Protein AF-X1K6P7-F1 (afdb_monomer_lite)

Sequence (72 aa):
YGYGLMIFRTVPLLMPKKYNVWGNAGSIGSFMFYHPAMDIHLIGNLNQFRYHGKGIRLMFKIINVLSKCDCS

Radius of gyration: 12.42 Å; chains: 1; bounding box: 26×26×32 Å

Secondary structure (DSSP, 8-state):
--SS-EEE--BTTTB-GGG-EEEEE-TTS-EEEEETTTTEEEEE--S-TT-THHHHHHHHHHHHHHHHH---

Organism: NCBI:txid412755

Structure (mmCIF, N/CA/C/O backbone):
data_AF-X1K6P7-F1
#
_entry.id   AF-X1K6P7-F1
#
loop_
_atom_site.group_PDB
_atom_site.id
_atom_site.type_symbol
_atom_site.label_atom_id
_atom_site.label_alt_id
_atom_site.label_comp_id
_atom_site.label_asym_id
_atom_site.label_entity_id
_atom_site.label_seq_id
_atom_site.pdbx_PDB_ins_code
_atom_site.Cartn_x
_atom_site.Cartn_y
_atom_site.Cartn_z
_atom_site.occupancy
_atom_site.B_iso_or_equiv
_atom_site.auth_seq_id
_atom_site.auth_comp_id
_atom_site.auth_asym_id
_atom_site.auth_atom_id
_atom_site.pdbx_PDB_model_num
ATOM 1 N N . TYR A 1 1 ? -3.489 -14.028 -9.480 1.00 49.25 1 TYR A N 1
ATOM 2 C CA . TYR A 1 1 ? -3.562 -13.249 -10.730 1.00 49.25 1 TYR A CA 1
ATOM 3 C C . TYR A 1 1 ? -4.921 -13.516 -11.355 1.00 49.25 1 TYR A C 1
ATOM 5 O O . TYR A 1 1 ? -5.162 -14.647 -11.733 1.00 49.25 1 TYR A O 1
ATOM 13 N N . GLY A 1 2 ? -5.835 -12.543 -11.355 1.00 57.41 2 GLY A N 1
ATOM 14 C CA . GLY A 1 2 ? -7.191 -12.728 -11.903 1.00 57.41 2 GLY A CA 1
ATOM 15 C C . GLY A 1 2 ? -7.910 -11.416 -12.234 1.00 57.41 2 GLY A C 1
ATOM 16 O O . GLY A 1 2 ? -8.646 -11.365 -13.204 1.00 57.41 2 GLY A O 1
ATOM 17 N N . TYR A 1 3 ? -7.606 -10.330 -11.508 1.00 73.56 3 TYR A N 1
ATOM 18 C CA . TYR A 1 3 ? -8.216 -9.004 -11.725 1.00 73.56 3 TYR A CA 1
ATOM 19 C C . TYR A 1 3 ? -7.206 -7.841 -11.805 1.00 73.56 3 TYR A C 1
ATOM 21 O O . TYR A 1 3 ? -7.587 -6.686 -11.683 1.00 73.56 3 TYR A O 1
ATOM 29 N N . GLY A 1 4 ? -5.902 -8.118 -11.939 1.00 80.00 4 GLY A N 1
ATOM 30 C CA . GLY A 1 4 ? -4.871 -7.061 -11.945 1.00 80.00 4 GLY A CA 1
ATOM 31 C C . GLY A 1 4 ? -4.670 -6.339 -10.602 1.00 80.00 4 GLY A C 1
ATOM 32 O O . GLY A 1 4 ? -3.996 -5.316 -10.554 1.00 80.00 4 GLY A O 1
ATOM 33 N N . LEU A 1 5 ? -5.233 -6.873 -9.513 1.00 86.06 5 LEU A N 1
ATOM 34 C CA . LEU A 1 5 ? -5.123 -6.317 -8.166 1.00 86.06 5 LEU A CA 1
ATOM 35 C C . LEU A 1 5 ? -3.940 -6.927 -7.404 1.00 86.06 5 LEU A C 1
ATOM 37 O O . LEU A 1 5 ? -3.836 -8.148 -7.252 1.00 86.06 5 LEU A O 1
ATOM 41 N N . MET A 1 6 ? -3.082 -6.060 -6.879 1.00 89.62 6 MET A N 1
ATOM 42 C CA . MET A 1 6 ? -2.110 -6.360 -5.836 1.00 89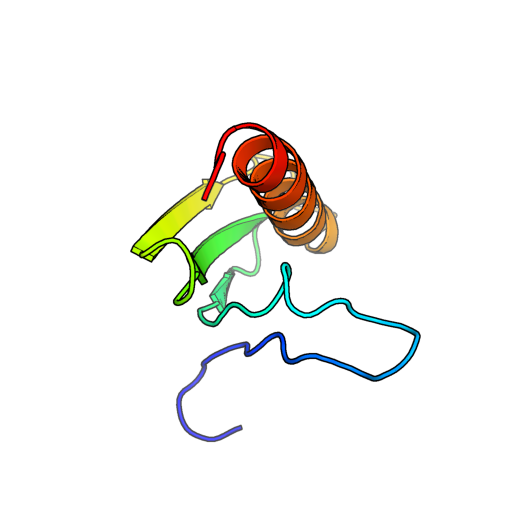.62 6 MET A CA 1
ATOM 43 C C . MET A 1 6 ? -2.819 -6.377 -4.484 1.00 89.62 6 MET A C 1
ATOM 45 O O . MET A 1 6 ? -3.457 -5.400 -4.094 1.00 89.62 6 MET A O 1
ATOM 49 N N . ILE A 1 7 ? -2.695 -7.487 -3.760 1.00 90.69 7 ILE A N 1
ATOM 50 C CA . ILE A 1 7 ? -3.327 -7.669 -2.454 1.00 90.69 7 ILE A CA 1
ATOM 51 C C . ILE A 1 7 ? -2.242 -7.961 -1.426 1.00 90.69 7 ILE A C 1
ATOM 53 O O . ILE A 1 7 ? -1.562 -8.984 -1.492 1.00 90.69 7 ILE A O 1
ATOM 57 N N . PHE A 1 8 ? -2.123 -7.077 -0.449 1.00 90.12 8 PHE A N 1
ATOM 58 C CA . PHE A 1 8 ? -1.320 -7.274 0.742 1.00 90.12 8 PHE A CA 1
ATOM 59 C C . PHE A 1 8 ? -2.218 -7.899 1.810 1.00 90.12 8 PHE A C 1
ATOM 61 O O . PHE A 1 8 ? -3.197 -7.295 2.241 1.00 90.12 8 PHE A O 1
ATOM 68 N N . ARG A 1 9 ? -1.922 -9.143 2.197 1.00 88.00 9 ARG A N 1
ATOM 69 C CA . ARG A 1 9 ? -2.659 -9.893 3.225 1.00 88.00 9 ARG A CA 1
ATOM 70 C C . ARG A 1 9 ? -1.735 -10.306 4.347 1.00 88.00 9 ARG A C 1
ATOM 72 O O . ARG A 1 9 ? -0.584 -10.638 4.096 1.00 88.00 9 ARG A O 1
ATOM 79 N N . THR A 1 10 ? -2.274 -10.358 5.556 1.00 89.69 10 THR A N 1
ATOM 80 C CA . THR A 1 10 ? -1.542 -10.738 6.762 1.00 89.69 10 THR A CA 1
ATOM 81 C C . THR A 1 10 ? -0.795 -12.045 6.548 1.00 89.69 10 THR A C 1
ATOM 83 O O . THR A 1 10 ? -1.399 -13.066 6.224 1.00 89.69 10 THR A O 1
ATOM 86 N N . VAL A 1 11 ? 0.512 -12.004 6.780 1.00 86.69 11 VAL A N 1
ATOM 87 C CA . VAL A 1 11 ? 1.355 -13.193 6.866 1.00 86.69 11 VAL A CA 1
ATOM 88 C C . VAL A 1 11 ? 1.772 -13.296 8.327 1.00 86.69 11 VAL A C 1
ATOM 90 O O . VAL A 1 11 ? 2.367 -12.334 8.826 1.00 86.69 11 VAL A O 1
ATOM 93 N N . PRO A 1 12 ? 1.444 -14.395 9.036 1.00 81.94 12 PRO A N 1
ATOM 94 C CA . PRO A 1 12 ? 1.857 -14.576 10.423 1.00 81.94 12 PRO A CA 1
ATOM 95 C C . PRO A 1 12 ? 3.349 -14.262 10.589 1.00 81.94 12 PRO A C 1
ATOM 97 O O . PRO A 1 12 ? 4.158 -14.670 9.759 1.00 81.94 12 PRO A O 1
ATOM 100 N N . LEU A 1 13 ? 3.696 -13.500 11.630 1.00 80.75 13 LEU A N 1
ATOM 101 C CA . LEU A 1 13 ? 5.056 -13.045 11.977 1.00 80.75 13 LEU A CA 1
ATOM 102 C C . LEU A 1 13 ? 5.701 -12.001 11.040 1.00 80.75 13 LEU A C 1
ATOM 104 O O . LEU A 1 13 ? 6.462 -11.172 11.531 1.00 80.75 13 LEU A O 1
ATOM 108 N N . LEU A 1 14 ? 5.395 -11.981 9.738 1.00 83.56 14 LEU A N 1
ATOM 109 C CA . LEU A 1 14 ? 6.064 -11.089 8.774 1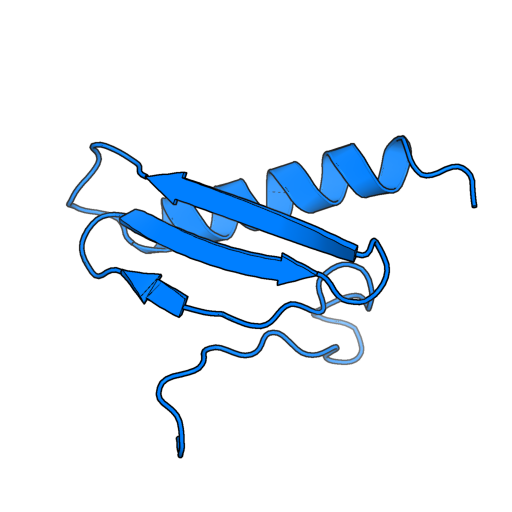.00 83.56 14 LEU A CA 1
ATOM 110 C C . LEU A 1 14 ? 5.266 -9.820 8.442 1.00 83.56 14 LEU A C 1
ATOM 112 O O . LEU A 1 14 ? 5.846 -8.744 8.305 1.00 83.56 14 LEU A O 1
ATOM 116 N N . MET A 1 15 ? 3.942 -9.927 8.292 1.00 85.81 15 MET A N 1
ATOM 117 C CA . MET A 1 15 ? 3.110 -8.820 7.815 1.00 85.81 15 MET A CA 1
ATOM 118 C C . MET A 1 15 ? 1.872 -8.641 8.703 1.00 85.81 15 MET A C 1
ATOM 120 O O . MET A 1 15 ? 0.902 -9.387 8.556 1.0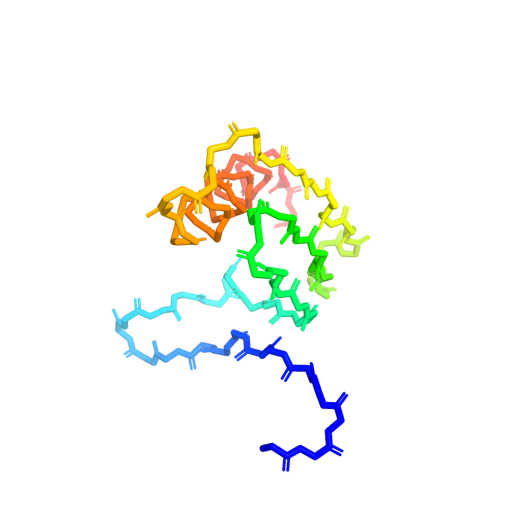0 85.81 15 MET A O 1
ATOM 124 N N . PRO A 1 16 ? 1.898 -7.671 9.639 1.00 87.81 16 PRO A N 1
ATOM 125 C CA . PRO A 1 16 ? 0.790 -7.409 10.554 1.00 87.81 16 PRO A CA 1
ATOM 126 C C . PRO A 1 16 ? -0.532 -7.063 9.851 1.00 87.81 16 PRO A C 1
ATOM 128 O O . PRO A 1 16 ? -0.537 -6.474 8.771 1.00 87.81 16 PRO A O 1
ATOM 131 N N . LYS A 1 17 ? -1.663 -7.333 10.524 1.00 88.06 17 LYS A N 1
ATOM 132 C CA . LYS A 1 17 ? -3.024 -7.072 10.007 1.00 88.06 17 LYS A CA 1
ATOM 133 C C . LYS A 1 17 ? -3.271 -5.624 9.581 1.00 88.06 17 LYS A C 1
ATOM 135 O O . LYS A 1 17 ? -4.009 -5.399 8.629 1.00 88.06 17 LYS A O 1
ATOM 140 N N . LYS A 1 18 ? -2.610 -4.662 10.232 1.00 88.50 18 LYS A N 1
ATOM 141 C CA . LYS A 1 18 ? -2.697 -3.231 9.896 1.00 88.50 18 LYS A CA 1
ATOM 142 C C . LYS A 1 18 ? -2.174 -2.874 8.502 1.00 88.50 18 LYS A C 1
ATOM 144 O O . LYS A 1 18 ? -2.287 -1.734 8.106 1.00 88.50 18 LYS A O 1
ATOM 149 N N . TYR A 1 19 ? -1.538 -3.800 7.785 1.00 91.19 19 TYR A N 1
ATOM 150 C CA . TYR A 1 19 ? -1.049 -3.571 6.422 1.00 91.19 19 TYR A CA 1
ATOM 151 C C . TYR A 1 19 ? -1.889 -4.283 5.363 1.00 91.19 19 TYR A C 1
ATOM 153 O O . TYR A 1 19 ? -1.468 -4.388 4.211 1.00 91.19 19 TYR A O 1
ATOM 161 N N . ASN A 1 20 ? -3.063 -4.790 5.744 1.00 93.06 20 ASN A N 1
ATOM 162 C CA . ASN A 1 20 ? -3.975 -5.414 4.804 1.00 93.06 20 ASN A CA 1
ATOM 163 C C . ASN A 1 20 ? -4.566 -4.350 3.880 1.00 93.06 20 ASN A C 1
ATOM 165 O O . ASN A 1 20 ? -5.397 -3.556 4.307 1.00 93.06 20 ASN A O 1
ATOM 169 N N . VAL A 1 21 ? -4.150 -4.349 2.616 1.00 93.56 21 VAL A N 1
ATOM 170 C CA . VAL A 1 21 ? -4.632 -3.416 1.591 1.00 93.56 21 VAL A CA 1
ATOM 171 C C . VAL A 1 21 ? -4.722 -4.107 0.241 1.00 93.56 21 VAL A C 1
ATOM 173 O O . VAL A 1 21 ? -4.068 -5.120 -0.007 1.00 93.56 21 VAL A O 1
ATOM 176 N N . TRP A 1 22 ? -5.519 -3.549 -0.658 1.00 93.56 22 TRP A N 1
ATOM 177 C CA . TRP A 1 22 ? -5.663 -4.049 -2.020 1.00 93.56 22 TRP A CA 1
ATOM 178 C C . TRP A 1 22 ? -5.777 -2.894 -3.004 1.00 93.56 22 TRP A C 1
ATOM 180 O O . TRP A 1 22 ? -6.280 -1.827 -2.668 1.00 93.56 22 TRP A O 1
ATOM 190 N N . GLY A 1 23 ? -5.228 -3.075 -4.198 1.00 92.69 23 GLY A N 1
ATOM 191 C CA . GLY A 1 23 ? -5.107 -2.007 -5.181 1.00 92.69 23 GLY A CA 1
ATOM 192 C C . GLY A 1 23 ? -4.046 -2.338 -6.212 1.00 92.69 23 GLY A C 1
ATOM 193 O O . GLY A 1 23 ? -3.910 -3.497 -6.591 1.00 92.69 23 GLY A O 1
ATOM 194 N N . ASN A 1 24 ? -3.288 -1.352 -6.678 1.00 91.75 24 ASN A N 1
ATOM 195 C CA . ASN A 1 24 ? -2.211 -1.588 -7.629 1.00 91.75 24 ASN A CA 1
ATOM 196 C C . ASN A 1 24 ? -1.081 -0.557 -7.502 1.00 91.75 24 ASN A C 1
ATOM 198 O O . ASN A 1 24 ? -1.301 0.602 -7.143 1.00 91.75 24 ASN A O 1
ATOM 202 N N . ALA A 1 25 ? 0.131 -0.983 -7.847 1.00 89.38 25 ALA A N 1
ATOM 203 C CA . ALA A 1 25 ? 1.281 -0.107 -8.017 1.00 89.38 25 ALA A CA 1
ATOM 204 C C . ALA A 1 25 ? 1.612 0.006 -9.510 1.00 89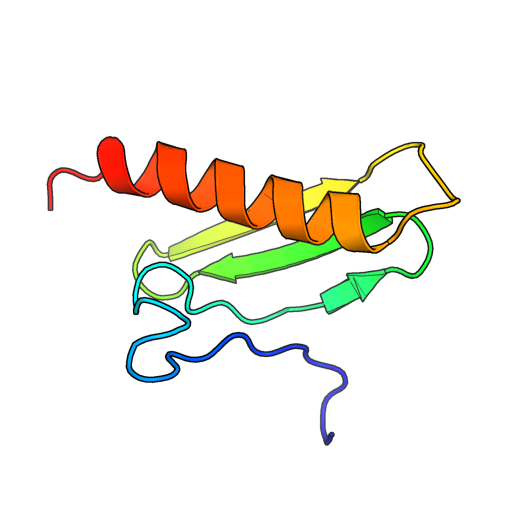.38 25 ALA A C 1
ATOM 206 O O . ALA A 1 25 ? 1.762 -0.991 -10.212 1.00 89.38 25 ALA A O 1
ATOM 207 N N . GLY A 1 26 ? 1.724 1.235 -9.998 1.00 85.12 26 GLY A N 1
ATOM 208 C CA . GLY A 1 26 ? 2.153 1.530 -11.353 1.00 85.12 26 GLY A CA 1
ATOM 209 C C . GLY A 1 26 ? 3.658 1.344 -11.538 1.00 85.12 26 GLY A C 1
ATOM 210 O O . GLY A 1 26 ? 4.455 1.414 -10.601 1.00 85.12 26 GLY A O 1
ATOM 211 N N . SER A 1 27 ? 4.061 1.173 -12.797 1.00 77.81 27 SER A N 1
ATOM 212 C CA . SER A 1 27 ? 5.462 0.956 -13.188 1.00 77.81 27 SER A CA 1
ATOM 213 C C . SER A 1 27 ? 6.366 2.180 -12.967 1.00 77.81 27 SER A C 1
ATOM 215 O O . SER A 1 27 ? 7.564 2.134 -13.202 1.00 77.81 27 SER A O 1
ATOM 217 N N . ILE A 1 28 ? 5.816 3.324 -12.567 1.00 80.69 28 ILE A N 1
ATOM 218 C CA . ILE A 1 28 ? 6.572 4.581 -12.510 1.00 80.69 28 ILE A CA 1
ATOM 219 C C . ILE A 1 28 ? 6.413 5.263 -11.141 1.00 80.69 28 ILE A C 1
ATOM 221 O O . ILE A 1 28 ? 6.567 6.465 -10.987 1.00 80.69 28 ILE A O 1
ATOM 225 N N . GLY A 1 29 ? 6.114 4.482 -10.099 1.00 80.00 29 GLY A N 1
ATOM 226 C CA . GLY A 1 29 ? 6.000 4.998 -8.731 1.00 80.00 29 GLY A CA 1
ATOM 227 C C . GLY A 1 29 ? 4.632 5.586 -8.382 1.00 80.00 29 GLY A C 1
ATOM 228 O O . GLY A 1 29 ? 4.443 6.006 -7.239 1.00 80.00 29 GLY A O 1
ATOM 229 N N . SER A 1 30 ? 3.675 5.564 -9.313 1.00 88.50 30 SER A N 1
ATOM 230 C CA . SER A 1 30 ? 2.262 5.759 -9.004 1.00 88.50 30 SER A CA 1
ATOM 231 C C . SER A 1 30 ? 1.716 4.562 -8.231 1.00 88.50 30 SER A C 1
ATOM 233 O O . SER A 1 30 ? 2.148 3.428 -8.426 1.00 88.50 30 SER A O 1
ATOM 235 N N . PHE A 1 31 ? 0.779 4.794 -7.323 1.00 91.50 31 PHE A N 1
ATOM 236 C CA . PHE A 1 31 ? 0.096 3.734 -6.598 1.00 91.50 31 PHE A CA 1
ATOM 237 C C . PHE A 1 31 ? -1.303 4.169 -6.181 1.00 91.50 31 PHE A C 1
ATOM 239 O O . PHE A 1 31 ? -1.562 5.350 -5.942 1.00 91.50 31 PHE A O 1
ATOM 246 N N . MET A 1 32 ? -2.188 3.186 -6.064 1.00 93.62 32 MET A N 1
ATOM 247 C CA . MET A 1 32 ? -3.522 3.344 -5.508 1.00 93.62 32 MET A CA 1
ATOM 248 C C . MET A 1 32 ? -3.856 2.099 -4.697 1.00 93.62 32 MET A C 1
ATOM 250 O O . MET A 1 32 ? -3.875 0.999 -5.242 1.00 93.62 32 MET A O 1
ATOM 254 N N . PHE A 1 33 ? -4.120 2.269 -3.408 1.00 94.81 33 PHE A N 1
ATOM 255 C CA . PHE A 1 33 ? -4.460 1.182 -2.495 1.00 94.81 33 PHE A CA 1
ATOM 256 C C . PHE A 1 33 ? -5.616 1.583 -1.592 1.00 94.81 33 PHE A C 1
ATOM 258 O O . PHE A 1 33 ? -5.653 2.699 -1.086 1.00 94.81 33 PHE A O 1
ATOM 265 N N . TYR A 1 34 ? -6.533 0.657 -1.356 1.00 94.44 34 TYR A N 1
ATOM 266 C CA . TYR A 1 34 ? -7.611 0.812 -0.394 1.00 94.44 34 TYR A CA 1
ATOM 267 C C . TYR A 1 34 ? -7.329 -0.017 0.860 1.00 94.44 34 TYR A C 1
ATOM 269 O O . TYR A 1 34 ? -6.903 -1.177 0.776 1.00 94.44 34 TYR A O 1
ATOM 277 N N . HIS A 1 35 ? -7.574 0.588 2.022 1.00 93.75 35 HIS A N 1
ATOM 278 C CA . HIS A 1 35 ? -7.399 -0.033 3.327 1.00 93.75 35 HIS A CA 1
ATOM 279 C C . HIS A 1 35 ? -8.762 -0.295 3.994 1.00 93.75 35 HIS A C 1
ATOM 281 O O . HIS A 1 35 ? -9.327 0.620 4.594 1.00 93.75 35 HIS A O 1
ATOM 287 N N . PRO A 1 36 ? -9.270 -1.542 3.973 1.00 91.38 36 PRO A N 1
ATOM 288 C CA . PRO A 1 36 ? -10.632 -1.859 4.405 1.00 91.38 36 PRO A CA 1
ATOM 289 C C . PRO A 1 36 ? -10.909 -1.586 5.884 1.00 91.38 36 PRO A C 1
ATOM 291 O O . PRO A 1 36 ? -12.029 -1.246 6.226 1.00 91.38 36 PRO A O 1
ATOM 294 N N . ALA A 1 37 ? -9.919 -1.719 6.775 1.00 90.69 37 ALA A N 1
ATOM 295 C CA . ALA A 1 37 ? -10.181 -1.558 8.210 1.00 90.69 37 ALA A CA 1
ATOM 296 C C . ALA A 1 37 ? -10.307 -0.092 8.661 1.00 90.69 37 ALA A C 1
ATOM 298 O O . ALA A 1 37 ? -10.858 0.155 9.721 1.00 90.69 37 ALA A O 1
ATOM 299 N N . MET A 1 38 ? -9.779 0.850 7.872 1.00 91.06 38 MET A N 1
ATOM 300 C CA . MET A 1 38 ? -9.826 2.293 8.167 1.00 91.06 38 MET A CA 1
ATOM 301 C C . MET A 1 38 ? -10.729 3.033 7.165 1.00 91.06 38 MET A C 1
ATOM 303 O O . MET A 1 38 ? -10.863 4.244 7.238 1.00 91.06 38 MET A O 1
ATOM 307 N N . ASP A 1 39 ? -11.285 2.314 6.182 1.00 92.88 39 ASP A N 1
ATOM 308 C CA . ASP A 1 39 ? -12.042 2.859 5.051 1.00 92.88 39 ASP A CA 1
ATOM 309 C C . ASP A 1 39 ? -11.350 4.027 4.312 1.00 92.88 39 ASP A C 1
ATOM 311 O O . ASP A 1 39 ? -11.963 5.022 3.932 1.00 92.88 39 ASP A O 1
ATOM 315 N N . ILE A 1 40 ? -10.033 3.915 4.090 1.00 92.75 40 ILE A N 1
ATOM 316 C CA . ILE A 1 40 ? -9.245 4.960 3.415 1.00 92.75 40 ILE A CA 1
ATOM 317 C C . ILE A 1 40 ? -8.726 4.527 2.045 1.00 92.75 40 ILE A C 1
ATOM 319 O O . ILE A 1 40 ? -8.343 3.373 1.824 1.00 92.75 40 ILE A O 1
ATOM 323 N N . HIS A 1 41 ? -8.614 5.506 1.147 1.00 94.25 41 HIS A N 1
ATOM 324 C CA . HIS A 1 41 ? -7.966 5.374 -0.154 1.00 94.25 41 HIS A CA 1
ATOM 325 C C . HIS A 1 41 ? -6.622 6.109 -0.151 1.00 94.25 41 HIS A C 1
ATOM 327 O O . HIS A 1 41 ? -6.546 7.312 0.087 1.00 94.25 41 HIS A O 1
ATOM 333 N N . LEU A 1 42 ? -5.550 5.381 -0.441 1.00 94.00 42 LEU A N 1
ATOM 334 C CA . LEU A 1 42 ? -4.188 5.890 -0.540 1.00 94.00 42 LEU A CA 1
ATOM 335 C C . LEU A 1 42 ? -3.801 5.980 -2.009 1.00 94.00 42 LEU A C 1
ATOM 337 O O . LEU A 1 42 ? -3.531 4.962 -2.645 1.00 94.00 42 LEU A O 1
ATOM 341 N N . ILE A 1 43 ? -3.759 7.200 -2.534 1.00 94.00 43 ILE A N 1
ATOM 342 C CA . ILE A 1 43 ? -3.396 7.485 -3.922 1.00 94.00 43 ILE A CA 1
ATOM 343 C C . ILE A 1 43 ? -2.166 8.383 -3.905 1.00 94.00 43 ILE A C 1
ATOM 345 O O . ILE A 1 43 ? -2.125 9.381 -3.186 1.00 94.00 43 ILE A O 1
ATOM 349 N N . GLY A 1 44 ? -1.148 8.033 -4.683 1.00 90.69 44 GLY A N 1
ATOM 350 C CA . GLY A 1 44 ? 0.074 8.819 -4.728 1.00 90.69 44 GLY A CA 1
ATOM 351 C C . GLY A 1 44 ? 0.927 8.529 -5.947 1.00 90.69 44 GLY A C 1
ATOM 352 O O . GLY A 1 44 ? 0.743 7.537 -6.648 1.00 90.69 44 GLY A O 1
ATOM 353 N N . ASN A 1 45 ? 1.879 9.421 -6.196 1.00 89.19 45 ASN A N 1
ATOM 354 C CA . ASN A 1 45 ? 2.876 9.265 -7.240 1.00 89.19 45 ASN A CA 1
ATOM 355 C C . ASN A 1 45 ? 4.219 9.833 -6.779 1.00 89.19 45 ASN A C 1
ATOM 357 O O . ASN A 1 45 ? 4.267 10.848 -6.084 1.00 89.19 45 ASN A O 1
ATOM 361 N N . LEU A 1 46 ? 5.309 9.185 -7.180 1.00 86.88 46 LEU A N 1
ATOM 362 C CA . LEU A 1 46 ? 6.670 9.634 -6.919 1.00 86.88 46 LEU A CA 1
ATOM 363 C C . LEU A 1 46 ? 7.364 9.918 -8.245 1.00 86.88 46 LEU A C 1
ATOM 365 O O . LEU A 1 46 ? 7.441 9.047 -9.100 1.00 86.88 46 LEU A O 1
ATOM 369 N N . ASN A 1 47 ? 7.986 11.089 -8.376 1.00 83.19 47 ASN A N 1
ATOM 370 C CA . ASN A 1 47 ? 8.755 11.463 -9.569 1.00 83.19 47 ASN A CA 1
ATOM 371 C C . ASN A 1 47 ? 10.136 10.755 -9.652 1.00 83.19 47 ASN A C 1
ATOM 373 O O . ASN A 1 47 ? 11.114 11.307 -10.148 1.00 83.19 47 ASN A O 1
ATOM 377 N N . GLN A 1 48 ? 10.258 9.547 -9.086 1.00 71.94 48 GLN A N 1
ATOM 378 C CA . GLN A 1 48 ? 11.491 8.758 -9.028 1.00 71.94 48 GLN A CA 1
ATOM 379 C C . GLN A 1 48 ? 11.307 7.418 -9.750 1.00 71.94 48 GLN A C 1
ATOM 381 O O . GLN A 1 48 ? 11.040 6.384 -9.143 1.00 71.94 48 GLN A O 1
ATOM 386 N N . PHE A 1 49 ? 11.540 7.455 -11.059 1.00 64.75 49 PHE A N 1
ATOM 387 C CA . PHE A 1 49 ? 11.293 6.383 -12.030 1.00 64.75 49 PHE A CA 1
ATOM 388 C C . PHE A 1 49 ? 12.088 5.082 -11.799 1.00 64.75 49 PHE A C 1
ATOM 390 O O . PHE A 1 49 ? 11.687 4.026 -12.271 1.00 64.75 49 PHE A O 1
ATOM 397 N N . ARG A 1 50 ? 13.227 5.130 -11.091 1.00 64.56 50 ARG A N 1
ATOM 398 C CA . ARG A 1 50 ? 14.168 3.990 -10.989 1.00 64.56 50 ARG A CA 1
ATOM 399 C C . ARG A 1 50 ? 13.880 3.008 -9.850 1.00 64.56 50 ARG A C 1
ATOM 401 O O . ARG A 1 50 ? 14.604 2.025 -9.731 1.00 64.56 50 ARG A O 1
ATOM 408 N N . TYR A 1 51 ? 12.906 3.269 -8.971 1.00 67.62 51 TYR A N 1
ATOM 409 C CA . TYR A 1 51 ? 12.710 2.428 -7.784 1.00 67.62 51 TYR A CA 1
ATOM 410 C C . TYR A 1 51 ? 11.236 2.286 -7.390 1.00 67.62 51 TYR A C 1
ATOM 412 O O . TYR A 1 51 ? 10.739 2.960 -6.484 1.00 67.62 51 TYR A O 1
ATOM 420 N N . HIS A 1 52 ? 10.552 1.342 -8.032 1.00 66.94 52 HIS A N 1
ATOM 421 C CA . HIS A 1 52 ? 9.138 1.002 -7.819 1.00 66.94 52 HIS A CA 1
ATOM 422 C C . HIS A 1 52 ? 8.802 0.718 -6.350 1.00 66.94 52 HIS A C 1
ATOM 424 O O . HIS A 1 52 ? 7.751 1.118 -5.854 1.00 66.94 52 HIS A O 1
ATOM 430 N N . GLY A 1 53 ? 9.733 0.110 -5.606 1.00 78.69 53 GLY A N 1
ATOM 431 C CA . GLY A 1 53 ? 9.542 -0.209 -4.188 1.00 78.69 53 GLY A CA 1
ATOM 432 C C . GLY A 1 53 ? 9.373 1.012 -3.271 1.00 78.69 53 GLY A C 1
ATOM 433 O O . GLY A 1 53 ? 8.863 0.874 -2.159 1.00 78.69 53 GLY A O 1
ATOM 434 N N . LYS A 1 54 ? 9.759 2.222 -3.707 1.00 84.69 54 LYS A N 1
ATOM 435 C CA . LYS A 1 54 ? 9.641 3.442 -2.889 1.00 84.69 54 LYS A CA 1
ATOM 436 C C . LYS A 1 54 ? 8.183 3.850 -2.696 1.00 84.69 54 LYS A C 1
ATOM 438 O O . LYS A 1 54 ? 7.849 4.285 -1.597 1.00 84.69 54 LYS A O 1
ATOM 443 N N . GLY A 1 55 ? 7.334 3.667 -3.711 1.00 87.50 55 GLY A N 1
ATOM 444 C CA . GLY A 1 55 ? 5.902 3.981 -3.630 1.00 87.50 55 GLY A CA 1
ATOM 445 C C . GLY A 1 55 ? 5.195 3.108 -2.595 1.00 87.50 55 GLY A C 1
ATOM 446 O O . GLY A 1 55 ? 4.580 3.616 -1.662 1.00 87.50 55 GLY A O 1
ATOM 447 N N . ILE A 1 56 ? 5.406 1.791 -2.670 1.00 88.69 56 ILE A N 1
ATOM 448 C CA . ILE A 1 56 ? 4.863 0.830 -1.696 1.00 88.69 56 ILE A CA 1
ATOM 449 C C . ILE A 1 56 ? 5.411 1.103 -0.284 1.00 88.69 56 ILE A C 1
ATOM 451 O O . ILE A 1 56 ? 4.667 1.090 0.696 1.00 88.69 56 ILE A O 1
ATOM 455 N N . ARG A 1 57 ? 6.708 1.415 -0.148 1.00 90.38 57 ARG A N 1
ATOM 456 C CA . ARG A 1 57 ? 7.300 1.759 1.156 1.00 90.38 57 ARG A CA 1
ATOM 457 C C . ARG A 1 57 ? 6.709 3.042 1.743 1.00 90.38 57 ARG A C 1
ATOM 459 O O . ARG A 1 57 ? 6.534 3.118 2.958 1.00 90.38 57 ARG A O 1
ATOM 466 N N . LEU A 1 58 ? 6.420 4.045 0.913 1.00 91.50 58 LEU A N 1
ATOM 467 C CA . LEU A 1 58 ? 5.730 5.260 1.345 1.00 91.50 58 LEU A CA 1
ATOM 468 C C . LEU A 1 58 ? 4.308 4.940 1.810 1.00 91.50 58 LEU A C 1
ATOM 470 O O . LEU A 1 58 ? 3.932 5.360 2.900 1.00 91.50 58 LEU A O 1
ATOM 474 N N . MET A 1 59 ? 3.563 4.140 1.046 1.00 92.94 59 MET A N 1
ATOM 475 C CA . MET A 1 59 ? 2.228 3.677 1.431 1.00 92.94 59 MET A CA 1
ATOM 476 C C . MET A 1 59 ? 2.245 3.004 2.815 1.00 92.94 59 MET A C 1
ATOM 478 O O . MET A 1 59 ? 1.473 3.393 3.688 1.00 92.94 59 MET A O 1
ATOM 482 N N . PHE A 1 60 ? 3.177 2.079 3.082 1.00 92.25 60 PHE A N 1
ATOM 483 C CA . PHE A 1 60 ? 3.295 1.461 4.412 1.00 92.25 60 PHE A CA 1
ATOM 484 C C . PHE A 1 60 ? 3.639 2.457 5.525 1.00 92.25 60 PHE A C 1
ATOM 486 O O . PHE A 1 60 ? 3.161 2.308 6.651 1.00 92.25 60 PHE A O 1
ATOM 493 N N . LYS A 1 61 ? 4.456 3.479 5.237 1.00 93.75 61 LYS A N 1
ATOM 494 C CA . LYS A 1 61 ? 4.738 4.550 6.204 1.00 93.75 61 LYS A CA 1
ATOM 495 C C . LYS A 1 61 ? 3.482 5.356 6.526 1.00 93.75 61 LYS A C 1
ATOM 497 O O . LYS A 1 61 ? 3.256 5.617 7.702 1.00 93.75 61 LYS A O 1
ATOM 502 N N . ILE A 1 62 ? 2.681 5.707 5.517 1.00 93.69 62 ILE A N 1
ATOM 503 C CA . ILE A 1 62 ? 1.424 6.448 5.699 1.00 93.69 62 ILE A CA 1
ATOM 504 C C . ILE A 1 62 ? 0.469 5.641 6.575 1.00 93.69 62 ILE A C 1
ATOM 506 O O . ILE A 1 62 ? 0.022 6.149 7.597 1.00 93.69 62 ILE A O 1
ATOM 510 N N . ILE A 1 63 ? 0.252 4.363 6.250 1.00 93.38 63 ILE A N 1
ATOM 511 C CA . ILE A 1 63 ? -0.577 3.462 7.063 1.00 93.38 63 ILE A CA 1
ATOM 512 C C . ILE A 1 63 ? -0.079 3.431 8.511 1.00 93.38 63 ILE A C 1
ATOM 514 O O . ILE A 1 63 ? -0.861 3.582 9.435 1.00 93.38 63 ILE A O 1
ATOM 518 N N . ASN A 1 64 ? 1.233 3.310 8.731 1.00 93.00 64 ASN A N 1
ATOM 519 C CA . ASN A 1 64 ? 1.786 3.262 10.084 1.00 93.00 64 ASN A CA 1
ATOM 520 C C . ASN A 1 64 ? 1.617 4.566 10.882 1.00 93.00 64 ASN A C 1
ATOM 522 O O . ASN A 1 64 ? 1.611 4.515 12.109 1.00 93.00 64 ASN A O 1
ATOM 526 N N . VAL A 1 65 ? 1.552 5.719 10.214 1.00 93.56 65 VAL A N 1
ATOM 527 C CA . VAL A 1 65 ? 1.245 7.002 10.861 1.00 93.56 65 VAL A CA 1
ATOM 528 C C . VAL A 1 65 ? -0.249 7.080 11.165 1.00 93.56 65 VAL A C 1
ATOM 530 O O . 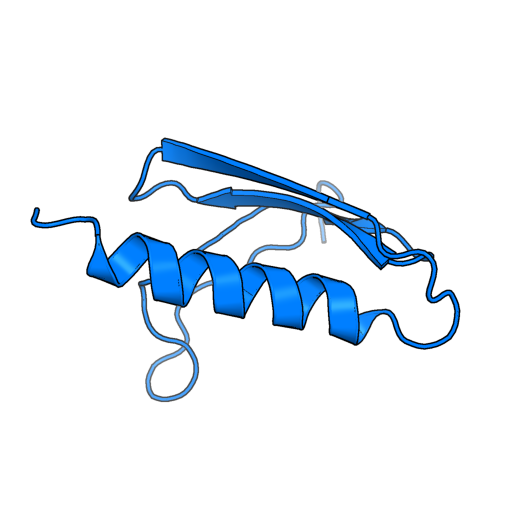VAL A 1 65 ? -0.606 7.364 12.302 1.00 93.56 65 VAL A O 1
ATOM 533 N N . LEU A 1 66 ? -1.106 6.748 10.196 1.00 91.06 66 LEU A N 1
ATOM 534 C CA . LEU A 1 66 ? -2.563 6.780 10.355 1.00 91.06 66 LEU A CA 1
ATOM 535 C C . LEU A 1 66 ? -3.050 5.818 11.442 1.00 91.06 66 LEU A C 1
ATOM 537 O O . LEU A 1 66 ? -3.825 6.222 12.298 1.00 91.06 66 LEU A O 1
ATOM 541 N N . SER A 1 67 ? -2.496 4.605 11.515 1.00 89.31 67 SER A N 1
ATOM 542 C CA . SER A 1 67 ? -2.829 3.639 12.572 1.00 89.31 67 SER A CA 1
ATOM 543 C C . SER A 1 67 ? -2.438 4.088 13.986 1.00 89.31 67 SER A C 1
ATOM 545 O O . SER A 1 67 ? -2.790 3.409 14.941 1.00 89.31 67 SER A O 1
ATOM 547 N N . LYS A 1 68 ? -1.651 5.160 14.147 1.00 88.00 68 LYS A N 1
ATOM 548 C CA . LYS A 1 68 ? -1.391 5.765 15.465 1.00 88.00 68 LYS A CA 1
ATOM 549 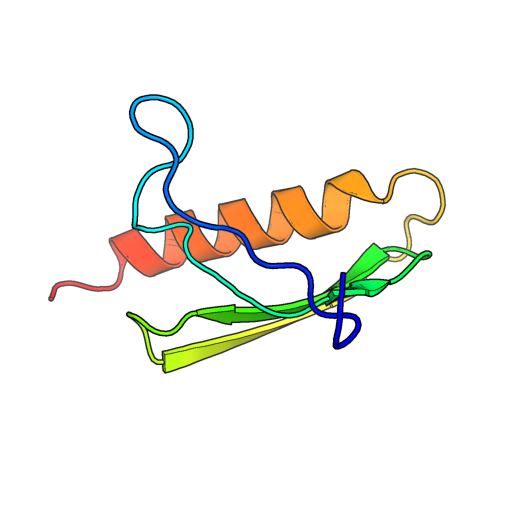C C . LYS A 1 68 ? -2.399 6.859 15.814 1.00 88.00 68 LYS A C 1
ATOM 551 O O . LYS A 1 68 ? -2.503 7.212 16.982 1.00 88.00 68 LYS A O 1
ATOM 556 N N . CYS A 1 69 ? -3.052 7.435 14.809 1.00 81.94 69 CYS A N 1
ATOM 557 C CA . CYS A 1 69 ? -4.075 8.462 14.970 1.00 81.94 69 CYS A CA 1
ATOM 558 C C . CYS A 1 69 ? -5.466 7.849 15.152 1.00 81.94 69 CYS A C 1
ATOM 560 O O . CYS A 1 69 ? -6.290 8.444 15.839 1.00 81.94 69 CYS A O 1
ATOM 562 N N . ASP A 1 70 ? -5.704 6.666 14.579 1.00 69.56 70 ASP A N 1
ATOM 563 C CA . ASP A 1 70 ? -6.883 5.861 14.887 1.00 69.56 70 ASP A CA 1
ATOM 564 C C . ASP A 1 70 ? -6.804 5.358 16.335 1.00 69.56 70 ASP A C 1
ATOM 566 O O . ASP A 1 70 ? -6.214 4.323 16.641 1.00 69.56 70 ASP A O 1
ATOM 570 N N . CYS A 1 71 ? -7.396 6.135 17.240 1.00 50.09 71 CYS A N 1
ATOM 571 C CA . CYS A 1 71 ? -7.810 5.695 18.566 1.00 50.09 71 CYS A CA 1
ATOM 572 C C . CYS A 1 71 ? -9.176 5.005 18.426 1.00 50.09 71 CYS A C 1
ATOM 574 O O . CYS A 1 71 ? -10.208 5.609 18.714 1.00 50.09 71 CYS A O 1
ATOM 576 N N . SER A 1 72 ? -9.209 3.779 17.908 1.00 49.12 72 SER A N 1
ATOM 577 C CA . SER A 1 72 ? -10.408 2.926 17.883 1.00 49.12 72 SER A CA 1
ATOM 578 C C . SER A 1 72 ? -10.093 1.550 18.442 1.00 49.12 72 SER A C 1
ATOM 580 O O . SER A 1 72 ? -9.001 1.025 18.127 1.00 49.12 72 SER A O 1
#

Foldseek 3Di:
DPPQKDFDDDDPPPRDRLLTWIWDQDQQLWTWIADVVVRDIDTDGDNHNPDSVVSVVVVVVVSVVVVVVPPD

pLDDT: mean 85.04, std 11.07, range [49.12, 94.81]